Protein AF-A0ABD0RV61-F1 (afdb_monomer_lite)

Organism: Cirrhinus mrigala (NCBI:txid683832)

Radius of gyration: 16.31 Å; chains: 1; bounding box: 39×32×41 Å

Sequence (118 aa):
KMTAQAYKTKDGSNNFMDIIIDAAELQIGDQMKVFLNTGQSPGVRDQDYTYMILSKGQIVKVDRFKRKGQSQMALIVTVTKDMAPSFRIVAYYHVGSVAFDKNHTDTGSNINLLSLFT

Structure (mmCIF, N/CA/C/O backbone):
data_AF-A0ABD0RV61-F1
#
_entry.id   AF-A0ABD0RV61-F1
#
loop_
_atom_site.group_PDB
_atom_site.id
_atom_site.type_symbol
_atom_site.label_atom_id
_atom_site.label_alt_id
_atom_site.label_comp_id
_atom_site.label_asym_id
_atom_site.label_entity_id
_atom_site.label_seq_id
_atom_site.pdbx_PDB_ins_code
_atom_site.Cartn_x
_atom_site.Cartn_y
_atom_site.Cartn_z
_atom_site.occupancy
_atom_site.B_iso_or_equiv
_atom_site.auth_seq_id
_atom_site.auth_comp_id
_atom_site.auth_asym_id
_atom_site.auth_atom_id
_atom_site.pdbx_PDB_model_num
ATOM 1 N N . LYS A 1 1 ? 19.714 12.804 18.302 1.00 71.56 1 LYS A N 1
ATOM 2 C CA . LYS A 1 1 ? 19.808 13.160 16.863 1.00 71.56 1 LYS A CA 1
ATOM 3 C C . LYS A 1 1 ? 19.138 12.044 16.071 1.00 71.56 1 LYS A C 1
ATOM 5 O O . LYS A 1 1 ? 19.592 10.917 16.201 1.00 71.56 1 LYS A O 1
ATOM 10 N N . MET A 1 2 ? 18.046 12.309 15.349 1.00 77.88 2 MET A N 1
ATOM 11 C CA . MET A 1 2 ? 17.448 11.301 14.462 1.00 77.88 2 MET A CA 1
ATOM 12 C C . MET A 1 2 ? 18.219 11.263 13.142 1.00 77.88 2 MET A C 1
ATOM 14 O O . MET A 1 2 ? 18.660 12.301 12.648 1.00 77.88 2 MET A O 1
ATOM 18 N N . THR A 1 3 ? 18.418 10.072 12.591 1.00 86.50 3 THR A N 1
ATOM 19 C CA . THR A 1 3 ? 19.061 9.876 11.289 1.00 86.50 3 THR A CA 1
ATOM 20 C C . THR A 1 3 ? 18.174 8.953 10.473 1.00 86.50 3 THR A C 1
ATOM 22 O O . THR A 1 3 ? 17.967 7.806 10.854 1.00 86.50 3 THR A O 1
ATOM 25 N N . ALA A 1 4 ? 17.620 9.475 9.382 1.00 85.19 4 ALA A N 1
ATOM 26 C CA . ALA A 1 4 ? 16.861 8.692 8.418 1.00 85.19 4 ALA A CA 1
ATOM 27 C C . ALA A 1 4 ? 17.798 8.221 7.301 1.00 85.19 4 ALA A C 1
ATOM 29 O O . ALA A 1 4 ? 18.686 8.963 6.877 1.00 85.19 4 ALA A O 1
ATOM 30 N N . GLN A 1 5 ? 17.603 6.991 6.833 1.00 88.50 5 GLN A N 1
ATOM 31 C CA . GLN A 1 5 ? 18.293 6.465 5.659 1.00 88.50 5 GLN A CA 1
ATOM 32 C C . GLN A 1 5 ? 17.325 6.463 4.480 1.00 88.50 5 GLN A C 1
ATOM 34 O O . GLN A 1 5 ? 16.170 6.068 4.630 1.00 88.50 5 GLN A O 1
ATOM 39 N N . ALA A 1 6 ? 17.796 6.904 3.314 1.00 87.12 6 ALA A N 1
ATOM 40 C CA . ALA A 1 6 ? 17.006 6.835 2.093 1.00 87.12 6 ALA A CA 1
ATOM 41 C C . ALA A 1 6 ? 16.719 5.376 1.714 1.00 87.12 6 ALA A C 1
ATOM 43 O O . ALA A 1 6 ? 17.544 4.485 1.947 1.00 87.12 6 ALA A O 1
ATOM 44 N N . TYR A 1 7 ? 15.561 5.146 1.093 1.00 86.19 7 TYR A N 1
ATOM 45 C CA . TYR A 1 7 ? 15.226 3.843 0.537 1.00 86.19 7 TYR A CA 1
ATOM 46 C C . TYR A 1 7 ? 16.258 3.439 -0.521 1.00 86.19 7 TYR A C 1
ATOM 48 O O . TYR A 1 7 ? 16.544 4.196 -1.451 1.00 86.19 7 TYR A O 1
ATOM 56 N N . LYS A 1 8 ? 16.812 2.233 -0.381 1.00 87.88 8 LYS A N 1
ATOM 57 C CA . LYS A 1 8 ? 17.727 1.647 -1.360 1.00 87.88 8 LYS A CA 1
ATOM 58 C C . LYS A 1 8 ? 16.921 0.774 -2.306 1.00 87.88 8 LYS A C 1
ATOM 60 O O . LYS A 1 8 ? 16.369 -0.241 -1.889 1.00 87.88 8 LYS A O 1
ATOM 65 N N . THR A 1 9 ? 16.857 1.177 -3.569 1.00 83.94 9 THR A N 1
ATOM 66 C CA . THR A 1 9 ? 16.209 0.375 -4.608 1.00 83.94 9 THR A CA 1
ATOM 67 C C . THR A 1 9 ? 16.996 -0.904 -4.853 1.00 83.94 9 THR A C 1
ATOM 69 O O . THR A 1 9 ? 18.220 -0.942 -4.692 1.00 83.94 9 THR A O 1
ATOM 72 N N . LYS A 1 10 ? 16.288 -1.957 -5.266 1.00 79.12 10 LYS A N 1
ATOM 73 C CA . LYS A 1 10 ? 16.930 -3.195 -5.702 1.00 79.12 10 LYS A CA 1
ATOM 74 C C . LYS A 1 10 ? 17.885 -2.888 -6.861 1.00 79.12 10 LYS A C 1
ATOM 76 O O . LYS A 1 10 ? 17.489 -2.203 -7.808 1.00 79.12 10 LYS A O 1
ATOM 81 N N . ASP A 1 11 ? 19.123 -3.362 -6.740 1.00 84.31 11 ASP A N 1
ATOM 82 C CA . ASP A 1 11 ? 20.198 -3.264 -7.738 1.00 84.31 11 ASP A CA 1
ATOM 83 C C . ASP A 1 11 ? 20.457 -1.844 -8.282 1.00 84.31 11 ASP A C 1
ATOM 85 O O . ASP A 1 11 ? 20.929 -1.673 -9.402 1.00 84.31 11 ASP A O 1
ATOM 89 N N . GLY A 1 12 ? 20.123 -0.798 -7.513 1.00 82.06 12 GLY A N 1
ATOM 90 C CA . GLY A 1 12 ? 20.269 0.593 -7.962 1.00 82.06 12 GLY A CA 1
ATOM 91 C C . GLY A 1 12 ? 19.335 0.980 -9.116 1.00 82.06 12 GLY A C 1
ATOM 92 O O . GLY A 1 12 ? 19.603 1.944 -9.829 1.00 82.06 12 GLY A O 1
ATOM 93 N N . SER A 1 13 ? 18.236 0.245 -9.308 1.00 79.19 13 SER A N 1
ATOM 94 C CA . SER A 1 13 ? 17.334 0.378 -10.461 1.00 79.19 13 SER A CA 1
ATOM 95 C C . SER A 1 13 ? 16.583 1.710 -10.564 1.00 79.19 13 SER A C 1
ATOM 97 O O . SER A 1 13 ? 15.959 1.976 -11.587 1.00 79.19 13 SER A O 1
ATOM 99 N N . ASN A 1 14 ? 16.613 2.542 -9.518 1.00 82.88 14 ASN A N 1
ATOM 100 C CA . ASN A 1 14 ? 15.863 3.803 -9.430 1.00 82.88 14 ASN A CA 1
ATOM 101 C C . ASN A 1 14 ? 14.339 3.642 -9.599 1.00 82.88 14 ASN A C 1
ATOM 103 O O . ASN A 1 14 ? 13.633 4.601 -9.905 1.00 82.88 14 ASN A O 1
ATOM 107 N N . ASN A 1 15 ? 13.832 2.433 -9.360 1.00 83.88 15 ASN A N 1
ATOM 108 C CA . ASN A 1 15 ? 12.411 2.131 -9.332 1.00 83.88 15 ASN A CA 1
ATOM 109 C C . ASN A 1 15 ? 11.879 2.345 -7.916 1.00 83.88 15 ASN A C 1
ATOM 111 O O . ASN A 1 15 ? 12.212 1.597 -6.996 1.00 83.88 15 ASN A O 1
ATOM 115 N N . PHE A 1 16 ? 11.046 3.365 -7.744 1.00 85.00 16 PHE A N 1
ATOM 116 C CA . PHE A 1 16 ? 10.464 3.727 -6.453 1.00 85.00 16 PHE A CA 1
ATOM 117 C C . PHE A 1 16 ? 8.947 3.559 -6.479 1.00 85.00 16 PHE A C 1
ATOM 119 O O . PHE A 1 16 ? 8.335 3.537 -7.548 1.00 85.00 16 PHE A O 1
ATOM 126 N N . MET A 1 17 ? 8.346 3.455 -5.297 1.00 86.38 17 MET A N 1
ATOM 127 C CA . MET A 1 17 ? 6.934 3.748 -5.093 1.00 86.38 17 MET A CA 1
ATOM 128 C C . MET A 1 17 ? 6.790 4.591 -3.840 1.00 86.38 17 MET A C 1
ATOM 130 O O . MET A 1 17 ? 7.381 4.260 -2.819 1.00 86.38 17 MET A O 1
ATOM 134 N N . ASP A 1 18 ? 5.990 5.638 -3.939 1.00 87.56 18 ASP A N 1
ATOM 135 C CA . ASP A 1 18 ? 5.529 6.444 -2.824 1.00 87.56 18 ASP A CA 1
ATOM 136 C C . ASP A 1 18 ? 4.026 6.208 -2.610 1.00 87.56 18 ASP A C 1
ATOM 138 O O . ASP A 1 18 ? 3.271 6.047 -3.579 1.00 87.56 18 ASP A O 1
ATOM 142 N N . ILE A 1 19 ? 3.617 6.143 -1.342 1.00 89.94 19 ILE A N 1
ATOM 143 C CA . ILE A 1 19 ? 2.235 5.914 -0.912 1.00 89.94 19 ILE A CA 1
ATOM 144 C C . ILE A 1 19 ? 1.812 7.111 -0.066 1.00 89.94 19 ILE A C 1
ATOM 146 O O . ILE A 1 19 ? 2.293 7.288 1.050 1.00 89.94 19 ILE A O 1
ATOM 150 N N . ILE A 1 20 ? 0.877 7.904 -0.581 1.00 89.88 20 ILE A N 1
ATOM 151 C CA . ILE A 1 20 ? 0.373 9.103 0.095 1.00 89.88 20 ILE A CA 1
ATOM 152 C C . ILE A 1 20 ? -1.094 8.878 0.449 1.00 89.88 20 ILE A C 1
ATOM 154 O O . ILE A 1 20 ? -1.884 8.488 -0.409 1.00 89.88 20 ILE A O 1
ATOM 158 N N . ILE A 1 21 ? -1.466 9.130 1.701 1.00 88.81 21 ILE A N 1
ATOM 159 C CA . ILE A 1 21 ? -2.853 9.059 2.171 1.00 88.81 21 ILE A CA 1
ATOM 160 C C . ILE A 1 21 ? -3.317 10.483 2.460 1.00 88.81 21 ILE A C 1
ATOM 162 O O . ILE A 1 2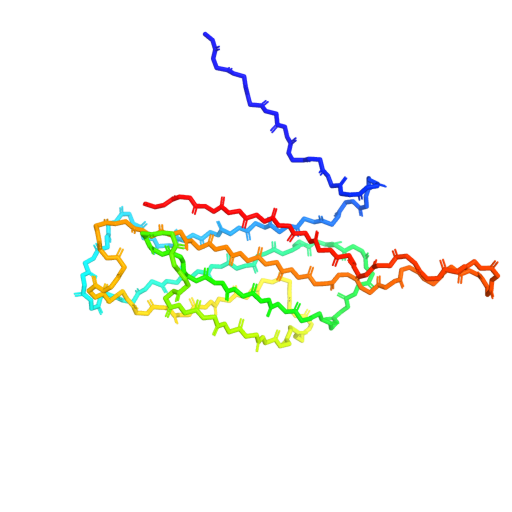1 ? -2.660 11.210 3.200 1.00 88.81 21 ILE A O 1
ATOM 166 N N . ASP A 1 22 ? -4.440 10.877 1.872 1.00 83.50 22 ASP A N 1
ATOM 167 C CA . ASP A 1 22 ? -5.036 12.203 2.063 1.00 83.50 22 ASP A CA 1
ATOM 168 C C . ASP A 1 22 ? -6.083 12.162 3.186 1.00 83.50 22 ASP A C 1
ATOM 170 O O . ASP A 1 22 ? -7.286 12.229 2.938 1.00 83.50 22 ASP A O 1
ATOM 174 N N . ALA A 1 23 ? -5.620 11.922 4.418 1.00 78.56 23 ALA A N 1
ATOM 175 C CA . ALA A 1 23 ? -6.440 11.969 5.630 1.00 78.56 23 ALA A CA 1
ATOM 176 C C . ALA A 1 23 ? -5.570 12.154 6.884 1.00 78.56 23 ALA A C 1
ATOM 178 O O . ALA A 1 23 ? -4.573 11.454 7.056 1.00 78.56 23 ALA A O 1
ATOM 179 N N . ALA A 1 24 ? -5.966 13.074 7.768 1.00 76.19 24 ALA A N 1
ATOM 180 C CA . ALA A 1 24 ? -5.305 13.287 9.060 1.00 76.19 24 ALA A CA 1
ATOM 181 C C . ALA A 1 24 ? -5.887 12.398 10.175 1.00 76.19 24 ALA A C 1
ATOM 183 O O . ALA A 1 24 ? -5.150 11.923 11.033 1.00 76.19 24 ALA A O 1
ATOM 184 N N . GLU A 1 25 ? -7.198 12.149 10.139 1.00 85.06 25 GLU A N 1
ATOM 185 C CA . GLU A 1 25 ? -7.931 11.289 11.071 1.00 85.06 25 GLU A CA 1
ATOM 186 C C . GLU A 1 25 ? -8.948 10.459 10.280 1.00 85.06 25 GLU A C 1
ATOM 188 O O . GLU A 1 25 ? -9.506 10.943 9.294 1.00 85.06 25 GLU A O 1
ATOM 193 N N . LEU A 1 26 ? -9.167 9.207 10.692 1.00 89.44 26 LEU A N 1
ATOM 194 C CA . LEU A 1 26 ? -10.043 8.262 10.000 1.00 89.44 26 LEU A CA 1
ATOM 195 C C . LEU A 1 26 ? -11.029 7.616 10.972 1.00 89.44 26 LEU A C 1
ATOM 197 O O . LEU A 1 26 ? -10.632 7.035 11.985 1.00 89.44 26 LEU A O 1
ATOM 201 N N . GLN A 1 27 ? -12.312 7.660 10.625 1.00 92.75 27 GLN A N 1
ATOM 202 C CA . GLN A 1 27 ? -13.395 6.969 11.314 1.00 92.75 27 GLN A CA 1
ATOM 2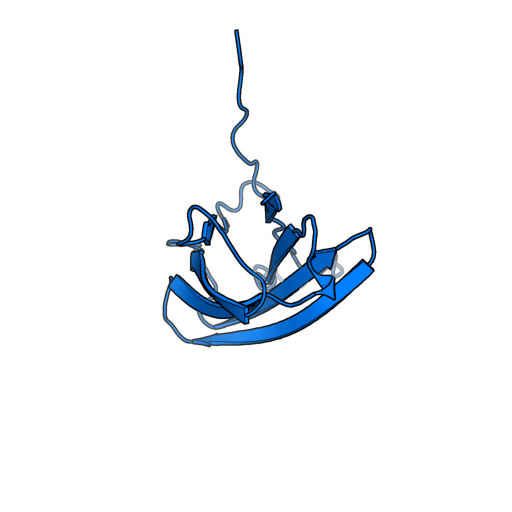03 C C . GLN A 1 27 ? -13.891 5.771 10.504 1.00 92.75 27 GLN A C 1
ATOM 205 O O . GLN A 1 27 ? -13.739 5.684 9.286 1.00 92.75 27 GLN A O 1
ATOM 210 N N . ILE A 1 28 ? -14.520 4.815 11.190 1.00 94.69 28 ILE A N 1
ATOM 211 C CA . ILE A 1 28 ? -15.185 3.690 10.526 1.00 94.69 28 ILE A CA 1
ATOM 212 C C . ILE A 1 28 ? -16.301 4.235 9.628 1.00 94.69 28 ILE A C 1
ATOM 214 O O . ILE A 1 28 ? -17.202 4.916 10.107 1.00 94.69 28 ILE A O 1
ATOM 218 N N . GLY A 1 29 ? -16.267 3.869 8.347 1.00 95.19 29 GLY A N 1
ATOM 219 C CA . GLY A 1 29 ? -17.186 4.358 7.320 1.00 95.19 29 GLY A CA 1
ATOM 220 C C . GLY A 1 29 ? -16.587 5.430 6.408 1.00 95.19 29 GLY A C 1
ATOM 221 O O . GLY A 1 29 ? -17.098 5.605 5.301 1.00 95.19 29 GLY A O 1
ATOM 222 N N . ASP A 1 30 ? -15.489 6.078 6.807 1.00 94.38 30 ASP A N 1
ATOM 223 C CA . ASP A 1 30 ? -14.841 7.101 5.986 1.00 94.38 30 ASP A CA 1
ATOM 224 C C . ASP A 1 30 ? -14.257 6.509 4.704 1.00 94.38 30 ASP A C 1
ATOM 226 O O . ASP A 1 30 ? -13.789 5.367 4.667 1.00 94.38 30 ASP A O 1
ATOM 230 N N . GLN A 1 31 ? -14.247 7.316 3.645 1.00 93.44 31 GLN A N 1
ATOM 231 C CA . GLN A 1 31 ? -13.512 7.019 2.423 1.00 93.44 31 GLN A CA 1
ATOM 232 C C . GLN A 1 31 ? -12.188 7.774 2.429 1.00 93.44 31 GLN A C 1
ATOM 234 O O . GLN A 1 31 ? -12.173 9.002 2.432 1.00 93.44 31 GLN A O 1
ATOM 239 N N . MET A 1 32 ? -11.080 7.042 2.356 1.00 91.19 32 MET A N 1
ATOM 240 C CA . MET A 1 32 ? -9.753 7.621 2.171 1.00 91.19 32 MET A CA 1
ATOM 241 C C . MET A 1 32 ? -9.275 7.447 0.732 1.00 91.19 32 MET A C 1
ATOM 243 O O . MET A 1 32 ? -9.523 6.417 0.092 1.00 91.19 32 MET A O 1
ATOM 247 N N . LYS A 1 33 ? -8.545 8.450 0.238 1.00 92.50 33 LYS A N 1
ATOM 248 C CA . LYS A 1 33 ? -7.799 8.362 -1.018 1.00 92.50 33 LYS A CA 1
ATOM 249 C C . LYS A 1 33 ? -6.359 7.969 -0.726 1.00 92.50 33 LYS A C 1
ATOM 251 O O . LYS A 1 33 ? -5.673 8.627 0.051 1.00 92.50 33 LYS A O 1
ATOM 256 N N . VAL A 1 34 ? -5.913 6.910 -1.388 1.00 91.94 34 VAL A N 1
ATOM 257 C CA . VAL A 1 34 ? -4.544 6.402 -1.315 1.00 91.94 34 VAL A CA 1
ATOM 258 C C . VAL A 1 34 ? -3.905 6.592 -2.680 1.00 91.94 34 VAL A C 1
ATOM 260 O O . VAL A 1 34 ? -4.312 5.964 -3.657 1.00 91.94 34 VAL A O 1
ATOM 263 N N . PHE A 1 35 ? -2.912 7.465 -2.759 1.00 90.62 35 PHE A N 1
ATOM 264 C CA . PHE A 1 35 ? -2.160 7.719 -3.975 1.00 90.62 35 PHE A CA 1
ATOM 265 C C . PHE A 1 35 ? -0.941 6.808 -4.040 1.00 90.62 35 PHE A C 1
ATOM 267 O O . PHE A 1 35 ? -0.129 6.781 -3.120 1.00 90.62 35 PHE A O 1
ATOM 274 N N . LEU A 1 36 ? -0.801 6.096 -5.153 1.00 89.19 36 LEU A N 1
ATOM 275 C CA . LEU A 1 36 ? 0.359 5.281 -5.488 1.00 89.19 36 LEU A CA 1
ATOM 276 C C . LEU A 1 36 ? 1.117 5.974 -6.617 1.00 89.19 36 LEU A C 1
ATOM 2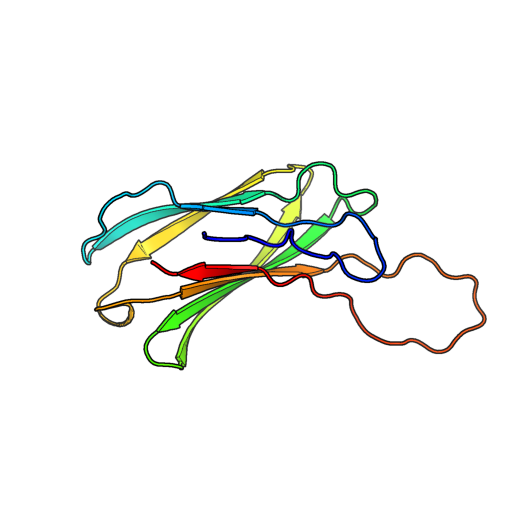78 O O . LEU A 1 36 ? 0.583 6.135 -7.718 1.00 89.19 36 LEU A O 1
ATOM 282 N N . ASN A 1 37 ? 2.344 6.408 -6.343 1.00 86.69 37 ASN A N 1
ATOM 283 C CA . ASN A 1 37 ? 3.176 7.152 -7.284 1.00 86.69 37 ASN A CA 1
ATOM 284 C C . ASN A 1 37 ? 4.492 6.415 -7.528 1.00 86.69 37 ASN A C 1
ATOM 286 O O . ASN A 1 37 ? 5.236 6.150 -6.591 1.00 86.69 37 ASN A O 1
ATOM 290 N N . THR A 1 38 ? 4.811 6.116 -8.785 1.00 81.81 38 THR A N 1
ATOM 291 C CA . THR A 1 38 ? 6.094 5.494 -9.165 1.00 81.81 38 THR A CA 1
ATOM 292 C C . THR A 1 38 ? 7.007 6.430 -9.955 1.00 81.81 38 THR A C 1
ATOM 294 O O . THR A 1 38 ? 8.040 6.007 -10.479 1.00 81.81 38 THR A O 1
ATOM 297 N N . GLY A 1 39 ? 6.662 7.720 -10.029 1.00 75.69 39 GLY A N 1
ATOM 298 C CA . GLY A 1 39 ? 7.472 8.753 -10.666 1.00 75.69 39 GLY A CA 1
ATOM 299 C C . GLY A 1 39 ? 7.826 8.424 -12.120 1.00 75.69 39 GLY A C 1
ATOM 300 O O . GLY A 1 39 ? 7.016 7.876 -12.869 1.00 75.69 39 GLY A O 1
ATOM 301 N N . GLN A 1 40 ? 9.058 8.755 -12.513 1.00 68.38 40 GLN A N 1
ATOM 302 C CA . GLN A 1 40 ? 9.616 8.463 -13.839 1.00 68.38 40 GLN A CA 1
ATOM 303 C C . GLN A 1 40 ? 10.367 7.122 -13.888 1.00 68.38 40 GLN A C 1
ATOM 305 O O . GLN A 1 40 ? 11.360 7.017 -14.603 1.00 68.38 40 GLN A O 1
ATOM 310 N N . SER A 1 41 ? 9.928 6.108 -13.128 1.00 65.81 41 SER A N 1
ATOM 311 C CA . SER A 1 41 ? 10.576 4.786 -13.110 1.00 65.81 41 SER A CA 1
ATOM 312 C C . SER A 1 41 ? 10.826 4.286 -14.548 1.00 65.81 41 SER A C 1
ATOM 314 O O . SER A 1 41 ? 9.861 4.073 -15.299 1.00 65.81 41 SER A O 1
ATOM 316 N N . PRO A 1 42 ? 12.098 4.168 -14.976 1.00 57.97 42 PRO A N 1
ATOM 317 C CA . PRO A 1 42 ? 12.437 3.906 -16.363 1.00 57.97 42 PRO A CA 1
ATOM 318 C C . PRO A 1 42 ? 12.111 2.451 -16.700 1.00 57.97 42 PRO A C 1
ATOM 320 O O . PRO A 1 42 ? 12.695 1.525 -16.150 1.00 57.97 42 PRO A O 1
ATOM 323 N N . GLY A 1 43 ? 11.184 2.243 -17.638 1.00 56.72 43 GLY A N 1
ATOM 324 C CA . GLY A 1 43 ? 11.155 0.996 -18.406 1.00 56.72 43 GLY A CA 1
ATOM 325 C C . GLY A 1 43 ? 9.862 0.190 -18.439 1.00 56.72 43 GLY A C 1
ATOM 326 O O . GLY A 1 43 ? 9.833 -0.789 -19.174 1.00 56.72 43 GLY A O 1
ATOM 327 N N . VAL A 1 44 ? 8.776 0.551 -17.741 1.00 58.91 44 VAL A N 1
ATOM 328 C CA . VAL A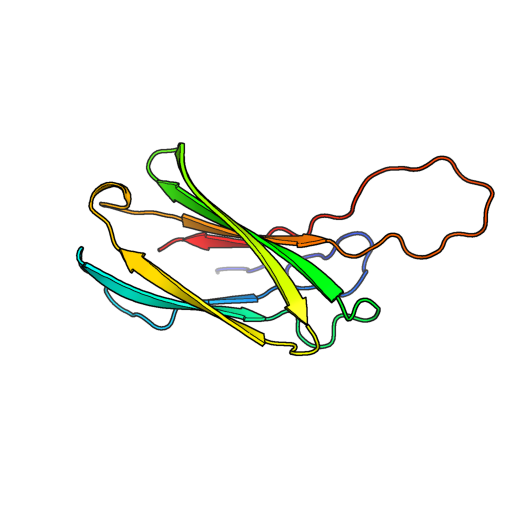 1 44 ? 7.542 -0.262 -17.832 1.00 58.91 44 VAL A CA 1
ATOM 329 C C . VAL A 1 44 ? 6.274 0.598 -17.773 1.00 58.91 44 VAL A C 1
ATOM 331 O O . VAL A 1 44 ? 5.950 1.194 -16.745 1.00 58.91 44 VAL A O 1
ATOM 334 N N . ARG A 1 45 ? 5.552 0.678 -18.900 1.00 62.09 45 ARG A N 1
ATOM 335 C CA . ARG A 1 45 ? 4.302 1.453 -19.045 1.00 62.09 45 ARG A CA 1
ATOM 336 C C . ARG A 1 45 ? 3.072 0.730 -18.493 1.00 62.09 45 ARG A C 1
ATOM 338 O O . ARG A 1 45 ? 2.208 1.403 -17.932 1.00 62.09 45 ARG A O 1
ATOM 345 N N . ASP A 1 46 ? 3.070 -0.599 -18.559 1.00 71.38 46 ASP A N 1
ATOM 346 C CA . ASP A 1 46 ? 1.994 -1.459 -18.068 1.00 71.38 46 ASP A CA 1
ATOM 347 C C . ASP A 1 46 ? 2.523 -2.359 -16.952 1.00 71.38 46 ASP A C 1
ATOM 349 O O . ASP A 1 46 ? 3.302 -3.280 -17.189 1.00 71.38 46 ASP A O 1
ATOM 353 N N . GLN A 1 47 ? 2.134 -2.058 -15.719 1.00 77.44 47 GLN A N 1
ATOM 354 C CA . GLN A 1 47 ? 2.585 -2.773 -14.527 1.00 77.44 47 GLN A CA 1
ATOM 355 C C . GLN A 1 47 ? 1.364 -3.233 -13.735 1.00 77.44 47 GLN A C 1
ATOM 357 O O . GLN A 1 47 ? 0.376 -2.497 -13.625 1.00 77.44 47 GLN A O 1
ATOM 362 N N . ASP A 1 48 ? 1.450 -4.430 -13.164 1.00 83.75 48 ASP A N 1
ATOM 363 C CA . ASP A 1 48 ? 0.496 -4.897 -12.165 1.00 83.75 48 ASP A CA 1
ATOM 364 C C . ASP A 1 48 ? 0.865 -4.292 -10.806 1.00 83.75 48 ASP A C 1
ATOM 366 O O . ASP A 1 48 ? 1.978 -4.484 -10.308 1.00 83.75 48 ASP A O 1
ATOM 370 N N . TYR A 1 49 ? -0.080 -3.561 -10.221 1.00 88.19 49 TYR A N 1
ATOM 371 C CA . TYR A 1 49 ? -0.014 -3.044 -8.860 1.00 88.19 49 TYR A CA 1
ATOM 372 C C . TYR A 1 49 ? -0.824 -3.970 -7.974 1.00 88.19 49 TYR A C 1
ATOM 374 O O . TYR A 1 49 ? -1.958 -4.314 -8.308 1.00 88.19 49 TYR A O 1
ATOM 382 N N . THR A 1 50 ? -0.258 -4.327 -6.830 1.00 91.81 50 THR A N 1
ATOM 383 C CA . THR A 1 50 ? -0.959 -5.051 -5.775 1.00 91.81 50 THR A CA 1
ATOM 384 C C . THR A 1 50 ? -0.937 -4.198 -4.521 1.00 91.81 50 THR A C 1
ATOM 386 O O . THR A 1 50 ? 0.121 -3.694 -4.142 1.00 91.81 50 THR A O 1
ATOM 389 N N . TYR A 1 51 ? -2.083 -4.057 -3.859 1.00 93.38 51 TYR A N 1
ATOM 390 C CA . TYR A 1 51 ? -2.141 -3.496 -2.514 1.00 93.38 51 TYR A CA 1
ATOM 391 C C . TYR A 1 51 ? -2.826 -4.457 -1.551 1.00 93.38 51 TYR A C 1
ATOM 393 O O . TYR A 1 51 ? -3.670 -5.270 -1.929 1.00 93.38 51 TYR A O 1
ATOM 401 N N . MET A 1 52 ? -2.441 -4.346 -0.288 1.00 96.00 52 MET A N 1
ATOM 402 C CA . MET A 1 52 ? -2.974 -5.105 0.825 1.00 96.00 52 MET A CA 1
ATOM 403 C C . MET A 1 52 ? -3.257 -4.163 1.985 1.00 96.00 52 MET A C 1
ATOM 405 O O . MET A 1 52 ? -2.454 -3.282 2.297 1.00 96.00 52 MET A O 1
ATOM 409 N N . ILE A 1 53 ? -4.386 -4.392 2.643 1.00 95.81 53 ILE A N 1
ATOM 410 C CA . ILE A 1 53 ? -4.703 -3.802 3.936 1.00 95.81 53 ILE A CA 1
ATOM 411 C C . ILE A 1 53 ? -4.467 -4.878 4.980 1.00 95.81 53 ILE A C 1
ATOM 413 O O . ILE A 1 53 ? -5.094 -5.939 4.939 1.00 95.81 53 ILE A O 1
ATOM 417 N N . LEU A 1 54 ? -3.550 -4.602 5.898 1.00 96.81 54 LEU A N 1
ATOM 418 C CA . LEU A 1 54 ? -3.188 -5.497 6.984 1.00 96.81 54 LEU A CA 1
ATOM 419 C C . LEU A 1 54 ? -3.718 -4.937 8.301 1.00 96.81 54 LEU A C 1
ATOM 421 O O . LEU A 1 54 ? -3.468 -3.777 8.612 1.00 96.81 54 LEU A O 1
ATOM 425 N N . SER A 1 55 ? -4.377 -5.752 9.116 1.00 96.06 55 SER A N 1
ATOM 426 C CA . SER A 1 55 ? -4.698 -5.400 10.503 1.00 96.06 55 SER A CA 1
ATOM 427 C C . SER A 1 55 ? -4.501 -6.619 11.390 1.00 96.06 55 SER A C 1
ATOM 429 O O . SER A 1 55 ? -4.757 -7.746 10.970 1.00 96.06 55 SER A O 1
ATOM 431 N N . LYS A 1 56 ? -3.972 -6.412 12.602 1.00 95.06 56 LYS A N 1
ATOM 432 C CA . LYS A 1 56 ? -3.750 -7.477 13.604 1.00 95.06 56 LYS A CA 1
ATOM 433 C C . LYS A 1 56 ? -2.962 -8.688 13.064 1.00 95.06 56 LYS A C 1
ATOM 435 O O . LYS A 1 56 ? -3.195 -9.822 13.464 1.00 95.06 56 LYS A O 1
ATOM 440 N N . GLY A 1 57 ? -2.028 -8.445 12.140 1.00 93.50 57 GLY A N 1
ATOM 441 C CA . GLY A 1 57 ? -1.210 -9.491 11.513 1.00 93.50 57 GLY A CA 1
ATOM 442 C C . GLY A 1 57 ? -1.907 -10.292 10.405 1.00 93.50 57 GLY A C 1
ATOM 443 O O . GLY A 1 57 ? -1.334 -11.266 9.930 1.00 93.50 57 GLY A O 1
ATOM 444 N N . GLN A 1 58 ? -3.107 -9.895 9.976 1.00 96.00 58 GLN A N 1
ATOM 445 C CA . GLN A 1 58 ? -3.893 -10.579 8.947 1.00 96.00 58 GLN A CA 1
ATOM 446 C C . GLN A 1 58 ? -4.154 -9.679 7.738 1.00 96.00 58 GLN A C 1
ATOM 448 O O . GLN A 1 58 ? -4.182 -8.452 7.855 1.00 96.00 58 GLN A O 1
ATOM 453 N N . ILE A 1 59 ? -4.369 -10.299 6.575 1.00 97.06 59 ILE A N 1
ATOM 454 C CA . ILE A 1 59 ? -4.815 -9.608 5.361 1.00 97.06 59 ILE A CA 1
ATOM 455 C C . ILE A 1 59 ? -6.326 -9.391 5.468 1.00 97.06 59 ILE A C 1
ATOM 457 O O . ILE A 1 59 ? -7.096 -10.344 5.402 1.00 97.06 59 ILE A O 1
ATOM 461 N N . VAL A 1 60 ? -6.739 -8.133 5.611 1.00 96.81 60 VAL A N 1
ATOM 462 C CA . VAL A 1 60 ? -8.151 -7.715 5.622 1.00 96.81 60 VAL A CA 1
ATOM 463 C C . VAL A 1 60 ? -8.674 -7.567 4.195 1.00 96.81 60 VAL A C 1
ATOM 465 O O . VAL A 1 60 ? -9.802 -7.938 3.888 1.00 96.81 60 VAL A O 1
ATOM 468 N N . LYS A 1 61 ? -7.845 -7.015 3.305 1.00 95.69 61 LYS A N 1
ATOM 469 C CA . LYS A 1 61 ? -8.172 -6.833 1.891 1.00 95.69 61 LYS A CA 1
ATOM 470 C C . LYS A 1 61 ? -6.918 -6.976 1.048 1.00 95.69 61 LYS A C 1
ATOM 472 O O . LYS A 1 61 ? -5.857 -6.500 1.443 1.00 95.69 61 LYS A O 1
ATOM 477 N N . VAL A 1 62 ? -7.064 -7.576 -0.125 1.00 95.56 62 VAL A N 1
ATOM 478 C CA . VAL A 1 62 ? -6.056 -7.588 -1.183 1.00 95.56 62 VAL A CA 1
ATOM 479 C C . VAL A 1 62 ? -6.744 -7.315 -2.509 1.00 95.56 62 VAL A C 1
ATOM 481 O O . VAL A 1 62 ? -7.870 -7.760 -2.726 1.00 95.56 62 VAL A O 1
ATOM 484 N N . ASP A 1 63 ? -6.080 -6.569 -3.378 1.00 93.06 63 ASP A N 1
ATOM 485 C CA . ASP A 1 63 ? -6.558 -6.333 -4.733 1.00 93.06 63 ASP A CA 1
ATOM 486 C C . ASP A 1 63 ? -5.374 -6.079 -5.672 1.00 93.06 63 ASP A C 1
ATOM 488 O O . ASP A 1 63 ? -4.289 -5.667 -5.238 1.00 93.06 63 ASP A O 1
ATOM 492 N N . ARG A 1 64 ? -5.590 -6.330 -6.963 1.00 90.94 64 ARG A N 1
ATOM 493 C CA . ARG A 1 64 ? -4.589 -6.187 -8.016 1.00 90.94 64 ARG A CA 1
ATOM 494 C C . ARG A 1 64 ? -5.196 -5.534 -9.245 1.00 90.94 64 ARG A C 1
ATOM 496 O O . ARG A 1 64 ? -6.211 -5.990 -9.764 1.00 90.94 64 ARG A O 1
ATOM 503 N N . PHE A 1 65 ? -4.513 -4.533 -9.783 1.00 86.81 65 PHE A N 1
ATOM 504 C CA . PHE A 1 65 ? -4.956 -3.828 -10.980 1.00 86.81 65 PHE A CA 1
ATOM 505 C C . PHE A 1 65 ? -3.786 -3.456 -11.892 1.00 86.81 65 PHE A C 1
ATOM 507 O O . PHE A 1 65 ? -2.650 -3.276 -11.454 1.00 86.81 65 PHE A O 1
ATOM 514 N N . LYS A 1 66 ? -4.083 -3.323 -13.188 1.00 83.56 66 LYS A N 1
ATOM 515 C CA . LYS A 1 66 ? -3.118 -2.887 -14.201 1.00 83.56 66 LYS A CA 1
ATOM 516 C C . LYS A 1 66 ? -3.096 -1.372 -14.294 1.00 83.56 66 LYS A C 1
ATOM 518 O O . LYS A 1 66 ? -4.123 -0.758 -14.587 1.00 83.56 66 LYS A O 1
ATOM 523 N N . ARG A 1 67 ? -1.919 -0.773 -14.134 1.00 78.56 67 ARG A N 1
ATOM 524 C CA . ARG A 1 67 ? -1.693 0.635 -14.468 1.00 78.56 67 ARG A CA 1
ATOM 525 C C . ARG A 1 67 ? -1.567 0.782 -15.980 1.00 78.56 67 ARG A C 1
ATOM 527 O O . ARG A 1 67 ? -0.745 0.097 -16.577 1.00 78.56 67 ARG A O 1
ATOM 534 N N . LYS A 1 68 ? -2.325 1.706 -16.576 1.00 72.38 68 LYS A N 1
ATOM 535 C CA . LYS A 1 68 ? -2.205 2.083 -17.993 1.00 72.38 68 LYS A CA 1
ATOM 536 C C . LYS A 1 68 ? -1.721 3.528 -18.112 1.00 72.38 68 LYS A C 1
ATOM 538 O O . LYS A 1 68 ? -2.492 4.456 -17.889 1.00 72.38 68 LYS A O 1
ATOM 543 N N . GLY A 1 69 ? -0.449 3.726 -18.454 1.00 66.50 69 GLY A N 1
ATOM 544 C CA . GLY A 1 69 ? 0.102 5.010 -18.921 1.00 66.50 69 GLY A CA 1
ATOM 545 C C . GLY A 1 69 ? 0.270 6.157 -17.905 1.00 66.50 69 GLY A C 1
ATOM 546 O O . GLY A 1 69 ? 1.169 6.971 -18.097 1.00 66.50 69 GLY A O 1
ATOM 547 N N . GLN A 1 70 ? -0.531 6.244 -16.837 1.00 67.62 70 GLN A N 1
ATOM 548 C CA . GLN A 1 70 ? -0.420 7.303 -15.817 1.00 67.62 70 GLN A CA 1
ATOM 549 C C . GLN A 1 70 ? 0.631 6.964 -14.750 1.00 67.62 70 GLN A C 1
ATOM 551 O O . GLN A 1 70 ? 0.721 5.819 -14.324 1.00 67.62 70 GLN A O 1
ATOM 556 N N . SER A 1 71 ? 1.423 7.946 -14.302 1.00 68.06 71 SER A N 1
ATOM 557 C CA . SER A 1 71 ? 2.474 7.758 -13.281 1.00 68.06 71 SER A CA 1
ATOM 558 C C . SER A 1 71 ? 1.946 7.690 -11.844 1.00 68.06 71 SER A C 1
ATOM 560 O O . SER A 1 71 ? 2.598 7.098 -10.983 1.00 68.06 71 SER A O 1
ATOM 562 N N . GLN A 1 72 ? 0.760 8.255 -11.607 1.00 74.56 72 GLN A N 1
ATOM 563 C CA . GLN A 1 72 ? 0.085 8.323 -10.315 1.00 74.56 72 GLN A CA 1
ATOM 564 C C . GLN A 1 72 ? -1.304 7.694 -10.420 1.00 74.56 72 GLN A C 1
ATOM 566 O O . GLN A 1 72 ? -2.040 7.975 -11.363 1.00 74.56 72 GLN A O 1
ATOM 571 N N . MET A 1 73 ? -1.668 6.872 -9.439 1.00 83.94 73 MET A N 1
ATOM 572 C CA . MET A 1 73 ? -2.987 6.249 -9.327 1.00 83.94 73 MET A CA 1
ATOM 573 C C . MET A 1 73 ? -3.603 6.555 -7.967 1.00 83.94 73 MET A C 1
ATOM 575 O O . MET A 1 73 ? -2.881 6.612 -6.977 1.00 83.94 73 MET A O 1
ATOM 579 N N . ALA A 1 74 ? -4.924 6.728 -7.911 1.00 87.81 74 ALA A N 1
ATOM 580 C CA . ALA A 1 74 ? -5.660 6.941 -6.669 1.00 87.81 74 ALA A CA 1
ATOM 581 C C . ALA A 1 74 ? -6.608 5.765 -6.407 1.00 87.81 74 ALA A C 1
ATOM 583 O O . ALA A 1 74 ? -7.455 5.445 -7.241 1.00 87.81 74 ALA A O 1
ATOM 584 N N . LEU A 1 75 ? -6.473 5.137 -5.242 1.00 89.94 75 LEU A N 1
ATOM 585 C CA . LEU A 1 75 ? -7.384 4.119 -4.729 1.00 89.94 75 LEU A CA 1
ATOM 586 C C . LEU A 1 75 ? -8.345 4.762 -3.735 1.00 89.94 75 LEU A C 1
ATOM 588 O O . LEU A 1 75 ? -7.916 5.522 -2.870 1.00 89.94 75 LEU A O 1
ATOM 592 N N . ILE A 1 76 ? -9.628 4.426 -3.834 1.00 92.06 76 ILE A N 1
ATOM 593 C CA . ILE A 1 76 ? -10.630 4.804 -2.835 1.00 92.06 76 ILE A CA 1
ATOM 594 C C . ILE A 1 76 ? -10.859 3.593 -1.937 1.00 92.06 76 ILE A C 1
ATOM 596 O O . ILE A 1 76 ? -11.258 2.525 -2.410 1.00 92.06 76 ILE A O 1
ATOM 600 N N . VAL A 1 77 ? -10.594 3.749 -0.644 1.00 92.88 77 VAL A N 1
ATOM 601 C CA . VAL A 1 77 ? -10.747 2.689 0.355 1.00 92.88 77 VAL A CA 1
ATOM 602 C C . VAL A 1 77 ? -11.698 3.162 1.442 1.00 92.88 77 VAL A C 1
ATOM 604 O O . VAL A 1 77 ? -11.488 4.217 2.030 1.00 92.88 77 VAL A O 1
ATOM 607 N N . THR A 1 78 ? -12.721 2.362 1.730 1.00 95.19 78 THR A N 1
ATOM 608 C CA . THR A 1 78 ? -13.613 2.598 2.869 1.00 95.19 78 THR A CA 1
ATOM 609 C C . THR A 1 78 ? -13.039 1.954 4.128 1.00 95.19 78 THR A C 1
ATOM 611 O O . THR A 1 78 ? -12.715 0.763 4.120 1.00 95.19 78 THR A O 1
ATOM 614 N N . VAL A 1 79 ? -12.936 2.720 5.212 1.00 94.81 79 VAL A N 1
ATOM 615 C CA . VAL A 1 79 ? -12.473 2.242 6.519 1.00 94.81 79 VAL A CA 1
ATOM 616 C C . VAL A 1 79 ? -13.545 1.356 7.144 1.00 94.81 79 VAL A C 1
ATOM 618 O O . VAL A 1 79 ? -14.711 1.735 7.250 1.00 94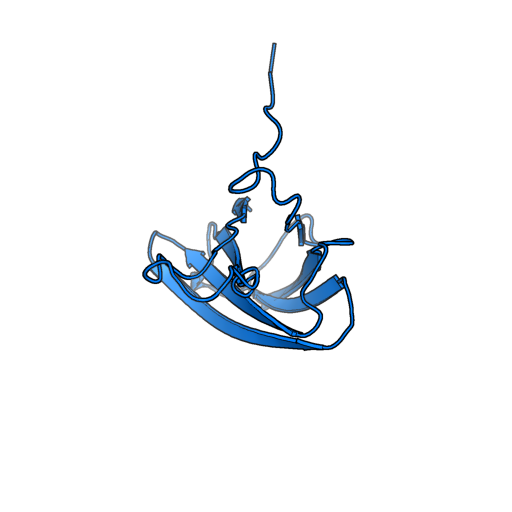.81 79 VAL A O 1
ATOM 621 N N . THR A 1 80 ? -13.156 0.160 7.579 1.00 96.88 80 THR A N 1
ATOM 622 C CA . THR A 1 80 ? -14.074 -0.826 8.171 1.00 96.88 80 THR A CA 1
ATOM 623 C C . THR A 1 80 ? -13.704 -1.129 9.620 1.00 96.88 80 THR A C 1
ATOM 625 O O . THR A 1 80 ? -12.602 -0.819 10.072 1.00 96.88 80 THR A O 1
ATOM 628 N N . LYS A 1 81 ? -14.612 -1.776 10.361 1.00 96.88 81 LYS A N 1
ATOM 629 C CA . LYS A 1 81 ? -14.366 -2.180 11.757 1.00 96.88 81 LYS A CA 1
ATOM 630 C C . LYS A 1 81 ? -13.152 -3.103 11.905 1.00 96.88 81 LYS A C 1
ATOM 632 O O . LYS A 1 81 ? -12.440 -3.010 12.901 1.00 96.88 81 LYS A O 1
ATOM 637 N N . ASP A 1 82 ? -12.883 -3.940 10.905 1.00 96.75 82 ASP A N 1
ATOM 638 C CA . ASP A 1 82 ? -11.765 -4.891 10.924 1.00 96.75 82 ASP A CA 1
ATOM 639 C C . ASP A 1 82 ? -10.398 -4.206 10.805 1.00 96.75 82 ASP A C 1
ATOM 641 O O . ASP A 1 82 ? -9.377 -4.802 11.137 1.00 96.75 82 ASP A O 1
ATOM 645 N N . MET A 1 83 ? -10.381 -2.937 10.386 1.00 95.19 83 MET A N 1
ATOM 646 C CA . MET A 1 83 ? -9.182 -2.104 10.307 1.00 95.19 83 MET A CA 1
ATOM 647 C C . MET A 1 83 ? -8.858 -1.397 11.633 1.00 95.19 83 MET A C 1
ATOM 649 O O . MET A 1 83 ? -7.772 -0.847 11.776 1.00 95.19 83 MET A O 1
ATOM 653 N N . ALA A 1 84 ? -9.766 -1.408 12.615 1.00 93.56 84 ALA A N 1
ATOM 654 C CA . ALA A 1 84 ? -9.557 -0.758 13.906 1.00 93.56 84 ALA A CA 1
ATOM 655 C C . ALA A 1 84 ? -8.775 -1.651 14.901 1.00 93.56 84 ALA A C 1
ATOM 657 O O . ALA A 1 84 ? -8.937 -2.880 14.899 1.00 93.56 84 ALA A O 1
ATOM 658 N N . PRO A 1 85 ? -7.982 -1.062 15.822 1.00 93.50 85 PRO A N 1
ATOM 659 C CA . PRO A 1 85 ? -7.733 0.378 15.988 1.00 93.50 85 PRO A CA 1
ATOM 660 C C . PRO A 1 85 ? -6.660 0.931 15.038 1.00 93.50 85 PRO A C 1
ATOM 662 O O . PRO A 1 85 ? -6.524 2.141 14.932 1.00 93.50 85 PRO A O 1
ATOM 665 N N . SER A 1 86 ? -5.904 0.057 14.371 1.00 93.25 86 SER A N 1
ATOM 666 C CA . SER A 1 86 ? -4.879 0.428 13.399 1.00 93.25 86 SER A CA 1
ATOM 667 C C . SER A 1 86 ? -4.762 -0.611 12.289 1.00 93.25 86 SER A C 1
ATOM 669 O O . SER A 1 86 ? -5.053 -1.805 12.460 1.00 93.25 86 SER A O 1
ATOM 671 N N . PHE A 1 87 ? -4.297 -0.149 11.136 1.00 93.94 87 PHE A N 1
ATOM 672 C CA . PHE A 1 87 ? -4.061 -0.970 9.961 1.00 93.94 87 PHE A CA 1
ATOM 673 C C . PHE A 1 87 ? -2.841 -0.450 9.199 1.00 93.94 87 PHE A C 1
ATOM 675 O O . PHE A 1 87 ? -2.353 0.652 9.429 1.00 93.94 87 PHE A O 1
ATOM 682 N N . ARG A 1 88 ? -2.309 -1.270 8.296 1.00 93.94 88 ARG A N 1
ATOM 683 C CA . ARG A 1 88 ? -1.219 -0.895 7.395 1.00 93.94 88 ARG A CA 1
ATOM 684 C C . ARG A 1 88 ? -1.680 -1.048 5.969 1.00 93.94 88 ARG A C 1
ATOM 686 O O . ARG A 1 88 ? -2.311 -2.050 5.630 1.00 93.94 88 ARG A O 1
ATOM 693 N N . ILE A 1 89 ? -1.295 -0.098 5.134 1.00 93.31 89 ILE A N 1
ATOM 694 C CA . ILE A 1 89 ? -1.383 -0.255 3.690 1.00 93.31 89 ILE A CA 1
ATOM 695 C C . ILE A 1 89 ? -0.000 -0.641 3.195 1.00 93.31 89 ILE A C 1
ATOM 697 O O . ILE A 1 89 ? 0.997 0.038 3.448 1.00 93.31 89 ILE A O 1
ATOM 701 N N . VAL A 1 90 ? 0.043 -1.760 2.491 1.00 94.12 90 VAL A N 1
ATOM 702 C CA . VAL A 1 90 ? 1.235 -2.256 1.819 1.00 94.12 90 VAL A CA 1
ATOM 703 C C . VAL A 1 90 ? 0.916 -2.318 0.344 1.00 94.12 90 VAL A C 1
ATOM 705 O O . VAL A 1 90 ? -0.088 -2.913 -0.037 1.00 94.12 90 VAL A O 1
ATOM 708 N N . ALA A 1 91 ? 1.766 -1.737 -0.488 1.00 92.56 91 ALA A N 1
ATOM 709 C CA . ALA A 1 91 ? 1.642 -1.882 -1.925 1.00 92.56 91 ALA A CA 1
ATOM 710 C C . ALA A 1 91 ? 2.986 -2.269 -2.533 1.00 92.56 91 ALA A C 1
ATOM 712 O O . ALA A 1 91 ? 4.051 -1.930 -2.009 1.00 92.56 91 ALA A O 1
ATOM 713 N N . TYR A 1 92 ? 2.923 -2.955 -3.667 1.00 89.19 92 TYR A N 1
ATOM 714 C CA . TYR A 1 92 ? 4.067 -3.186 -4.536 1.00 89.19 92 TYR A CA 1
ATOM 715 C C . TYR A 1 92 ? 3.633 -3.242 -5.999 1.00 89.19 92 TYR A C 1
ATOM 717 O O . TYR A 1 92 ? 2.460 -3.446 -6.321 1.00 89.19 92 TYR A O 1
ATOM 725 N N . TYR A 1 93 ? 4.603 -3.078 -6.888 1.00 86.69 93 TYR A N 1
ATOM 726 C CA . TYR A 1 93 ? 4.427 -3.277 -8.318 1.00 86.69 93 TYR A CA 1
ATOM 727 C C . TYR A 1 93 ? 5.564 -4.131 -8.863 1.00 86.69 93 TYR A C 1
ATOM 729 O O . TYR A 1 93 ? 6.662 -4.174 -8.295 1.00 86.69 93 TYR A O 1
ATOM 737 N N . HIS A 1 94 ? 5.290 -4.809 -9.972 1.00 79.19 94 HIS A N 1
ATOM 738 C CA . HIS A 1 94 ? 6.297 -5.576 -10.686 1.00 79.19 94 HIS A CA 1
ATOM 739 C C . HIS A 1 94 ? 6.933 -4.729 -11.782 1.00 79.19 94 HIS A C 1
ATOM 741 O O . HIS A 1 94 ? 6.248 -4.213 -12.667 1.00 79.19 94 HIS A O 1
ATOM 747 N N . VAL A 1 95 ? 8.259 -4.628 -11.747 1.00 75.31 95 VAL A N 1
ATOM 748 C CA . VAL A 1 95 ? 9.039 -4.217 -12.915 1.00 75.31 95 VAL A CA 1
ATOM 749 C C . VAL A 1 95 ? 9.382 -5.483 -13.687 1.00 75.31 95 VAL A C 1
ATOM 751 O O . VAL A 1 95 ? 9.948 -6.418 -13.117 1.00 75.31 95 VAL A O 1
ATOM 754 N N . GLY A 1 96 ? 8.963 -5.552 -14.955 1.00 67.88 96 GLY A N 1
ATOM 755 C CA . GLY A 1 96 ? 9.295 -6.674 -15.834 1.00 67.88 96 GLY A CA 1
ATOM 756 C C . GLY A 1 96 ? 10.800 -6.948 -15.835 1.00 67.88 96 GLY A C 1
ATOM 757 O O . GLY A 1 96 ? 11.600 -6.072 -15.494 1.00 67.88 96 GLY A O 1
ATOM 758 N N . SER A 1 97 ? 11.197 -8.171 -16.186 1.00 55.31 97 SER A N 1
ATOM 759 C CA . SER A 1 97 ? 12.612 -8.494 -16.354 1.00 55.31 97 SER A CA 1
ATOM 760 C C . SER A 1 97 ? 13.225 -7.498 -17.336 1.00 55.31 97 SER A C 1
ATOM 762 O O . SER A 1 97 ? 12.749 -7.374 -18.468 1.00 55.31 97 SER A O 1
ATOM 764 N N . VAL A 1 98 ? 14.278 -6.794 -16.915 1.00 48.75 98 VAL A N 1
ATOM 765 C CA . VAL A 1 98 ? 15.216 -6.192 -17.866 1.00 48.75 98 VAL A CA 1
ATOM 766 C C . VAL A 1 98 ? 15.566 -7.290 -18.867 1.00 48.75 98 VAL A C 1
ATOM 768 O O . VAL A 1 98 ? 15.864 -8.412 -18.458 1.00 48.75 98 VAL A O 1
ATOM 771 N N . ALA A 1 99 ? 15.399 -7.025 -20.161 1.00 35.94 99 ALA A N 1
ATOM 772 C CA . ALA A 1 99 ? 15.722 -8.001 -21.190 1.00 35.94 99 ALA A CA 1
A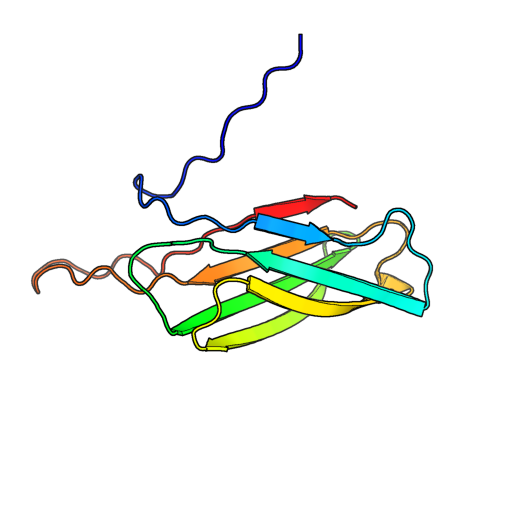TOM 773 C C . ALA A 1 99 ? 17.230 -8.271 -21.120 1.00 35.94 99 ALA A C 1
ATOM 775 O O . ALA A 1 99 ? 18.030 -7.541 -21.700 1.00 35.94 99 ALA A O 1
ATOM 776 N N . PHE A 1 100 ? 17.612 -9.274 -20.335 1.00 42.59 100 PHE A N 1
ATOM 777 C CA . PHE A 1 100 ? 18.947 -9.826 -20.345 1.00 42.59 100 PHE A CA 1
ATOM 778 C C . PHE A 1 100 ? 19.054 -10.737 -21.561 1.00 42.59 100 PHE A C 1
ATOM 780 O O . PHE A 1 100 ? 18.148 -11.513 -21.872 1.00 42.59 100 PHE A O 1
ATOM 787 N N . ASP A 1 101 ? 20.166 -10.577 -22.265 1.00 43.66 101 ASP A N 1
ATOM 788 C CA . ASP A 1 101 ? 20.570 -11.403 -23.389 1.00 43.66 101 ASP A CA 1
ATOM 789 C C . ASP A 1 101 ? 20.467 -12.904 -23.036 1.00 43.66 101 ASP A C 1
ATOM 791 O O . ASP A 1 101 ? 20.677 -13.309 -21.892 1.00 43.66 101 ASP A O 1
ATOM 795 N N . LYS A 1 102 ? 20.101 -13.721 -24.024 1.00 41.72 102 LYS A N 1
ATOM 796 C CA . LYS A 1 102 ? 19.397 -15.022 -23.939 1.00 41.72 102 LYS A CA 1
ATOM 797 C C . LYS A 1 102 ? 20.055 -16.192 -23.169 1.00 41.72 102 LYS A C 1
ATOM 799 O O . LYS A 1 102 ? 19.582 -17.315 -23.314 1.00 41.72 102 LYS A O 1
ATOM 804 N N . ASN A 1 103 ? 21.088 -15.992 -22.350 1.00 46.84 103 ASN A N 1
ATOM 805 C CA . ASN A 1 103 ? 21.936 -17.086 -21.844 1.00 46.84 103 ASN A CA 1
ATOM 806 C C . ASN A 1 103 ? 22.097 -17.189 -20.311 1.00 46.84 103 ASN A C 1
ATOM 808 O O . ASN A 1 103 ? 23.071 -17.784 -19.848 1.00 46.84 103 ASN A O 1
ATOM 812 N N . HIS A 1 104 ? 21.173 -16.677 -19.495 1.00 44.81 104 HIS A N 1
ATOM 813 C CA . HIS A 1 104 ? 21.249 -16.885 -18.042 1.00 44.81 104 HIS A CA 1
ATOM 814 C C . HIS A 1 104 ? 19.901 -17.284 -17.436 1.00 44.81 104 HIS A C 1
ATOM 816 O O . HIS A 1 104 ? 18.872 -16.686 -17.740 1.00 44.81 104 HIS A O 1
ATOM 822 N N . THR A 1 105 ? 19.916 -18.337 -16.616 1.00 45.47 105 THR A N 1
ATOM 823 C CA . THR A 1 105 ? 18.745 -18.929 -15.958 1.00 45.47 105 THR A CA 1
ATOM 824 C C . THR A 1 105 ? 18.001 -17.910 -15.101 1.00 45.47 105 THR A C 1
ATOM 826 O O . THR A 1 105 ? 18.601 -17.224 -14.277 1.00 45.47 105 THR A O 1
ATOM 829 N N . ASP A 1 106 ? 16.689 -17.861 -15.323 1.00 44.09 106 ASP A N 1
ATOM 830 C CA . ASP A 1 106 ? 15.699 -16.976 -14.715 1.00 44.09 106 ASP A CA 1
ATOM 831 C C . ASP A 1 106 ? 15.771 -16.970 -13.178 1.00 44.09 106 ASP A C 1
ATOM 833 O O . ASP A 1 106 ? 15.525 -17.981 -12.517 1.00 44.09 106 ASP A O 1
ATOM 837 N N . THR A 1 107 ? 16.101 -15.813 -12.603 1.00 41.28 107 THR A N 1
ATOM 838 C CA . THR A 1 107 ? 16.046 -15.575 -11.158 1.00 41.28 107 THR A CA 1
ATOM 839 C C . THR A 1 107 ? 15.089 -14.429 -10.846 1.00 41.28 107 THR A C 1
ATOM 841 O O . THR A 1 107 ? 15.512 -13.311 -10.562 1.00 41.28 107 THR A O 1
ATOM 844 N N . GLY A 1 108 ? 13.793 -14.742 -10.836 1.00 42.66 108 GLY A N 1
ATOM 845 C CA . GLY A 1 108 ? 12.814 -14.141 -9.929 1.00 42.66 108 GLY A CA 1
ATOM 846 C C . GLY A 1 108 ? 12.250 -12.771 -10.321 1.00 42.66 108 GLY A C 1
ATOM 847 O O . GLY A 1 108 ? 12.955 -11.775 -10.470 1.00 42.66 108 GLY A O 1
ATOM 848 N N . SER A 1 109 ? 10.919 -12.704 -10.369 1.00 44.34 109 SER A N 1
ATOM 849 C CA . SER A 1 109 ? 10.132 -11.474 -10.482 1.00 44.34 109 SER A CA 1
ATOM 850 C C . SER A 1 109 ? 10.562 -10.400 -9.471 1.00 44.34 109 SER A C 1
ATOM 852 O O . SER A 1 109 ? 10.652 -10.664 -8.270 1.00 44.34 109 SER A O 1
ATOM 854 N N . ASN A 1 110 ? 10.766 -9.168 -9.943 1.00 47.97 110 ASN A N 1
ATOM 855 C CA . ASN A 1 110 ? 11.143 -8.025 -9.111 1.00 47.97 110 ASN A CA 1
ATOM 856 C C . ASN A 1 110 ? 9.926 -7.473 -8.346 1.00 47.97 110 ASN A C 1
ATOM 858 O O . ASN A 1 110 ? 8.881 -7.225 -8.950 1.00 47.97 110 ASN A O 1
ATOM 862 N N . ILE A 1 111 ? 10.064 -7.277 -7.030 1.00 46.94 111 ILE A N 1
ATOM 863 C CA . ILE A 1 111 ? 9.030 -6.730 -6.136 1.00 46.94 111 ILE A CA 1
ATOM 864 C C . ILE A 1 111 ? 9.632 -5.533 -5.393 1.00 46.94 111 ILE A C 1
ATOM 866 O O . ILE A 1 111 ? 10.605 -5.699 -4.661 1.00 46.94 111 ILE A O 1
ATOM 870 N N . ASN A 1 112 ? 9.047 -4.344 -5.554 1.00 50.09 112 ASN A N 1
ATOM 871 C CA . ASN A 1 112 ? 9.395 -3.162 -4.758 1.00 50.09 112 ASN A CA 1
ATOM 872 C C . ASN A 1 112 ? 8.334 -2.940 -3.677 1.00 50.09 112 ASN A C 1
ATOM 874 O O . ASN A 1 112 ? 7.188 -2.644 -4.003 1.00 50.09 112 ASN A O 1
ATOM 878 N N . LEU A 1 113 ? 8.714 -3.089 -2.407 1.00 43.84 113 LEU A N 1
ATOM 879 C CA . LEU A 1 113 ? 7.815 -3.002 -1.255 1.00 43.84 113 LEU A CA 1
ATOM 880 C C . LEU A 1 113 ? 7.985 -1.663 -0.527 1.00 43.84 113 LEU A C 1
ATOM 882 O O . LEU A 1 113 ? 9.090 -1.351 -0.080 1.00 43.84 113 LEU A O 1
ATOM 886 N N . LEU A 1 114 ? 6.890 -0.924 -0.336 1.00 50.59 114 LEU A N 1
ATOM 887 C CA . LEU A 1 114 ? 6.813 0.159 0.647 1.00 50.59 114 LEU A CA 1
ATOM 888 C C . LEU A 1 114 ? 5.567 -0.042 1.525 1.00 50.59 114 LEU A C 1
ATOM 890 O O . LEU A 1 114 ? 4.492 -0.383 1.028 1.00 50.59 114 LEU A O 1
ATOM 894 N N . SER A 1 115 ? 5.720 0.141 2.837 1.00 42.81 115 SER A N 1
ATOM 895 C CA . SER A 1 115 ? 4.627 0.077 3.814 1.00 42.81 115 SER A CA 1
ATOM 896 C C . SER A 1 115 ? 4.539 1.388 4.585 1.00 42.81 115 SER A C 1
ATOM 898 O O . SER A 1 115 ? 5.556 1.816 5.137 1.00 42.81 115 SER A O 1
ATOM 900 N N . LEU A 1 116 ? 3.345 1.972 4.691 1.00 49.22 116 LEU A N 1
ATOM 901 C CA . LEU A 1 116 ? 3.072 3.063 5.629 1.00 49.22 116 LEU A CA 1
ATOM 902 C C . LEU A 1 116 ? 2.301 2.544 6.850 1.00 49.22 116 LEU A C 1
ATOM 904 O O . LEU A 1 116 ? 1.484 1.624 6.748 1.00 49.22 116 LEU A O 1
ATOM 908 N N . PHE A 1 117 ? 2.587 3.145 8.003 1.00 40.78 117 PHE A N 1
ATOM 909 C CA . PHE A 1 117 ? 1.820 2.979 9.234 1.00 40.78 117 PHE A CA 1
ATOM 910 C C . PHE A 1 117 ? 0.802 4.117 9.323 1.00 40.78 117 PHE A C 1
ATOM 912 O O . PHE A 1 117 ? 1.143 5.255 8.996 1.00 40.78 117 PHE A O 1
ATOM 919 N N . THR A 1 118 ? -0.415 3.809 9.759 1.00 49.00 118 THR A N 1
ATOM 920 C CA . THR A 1 118 ? -1.446 4.789 10.120 1.00 49.00 118 THR A CA 1
ATOM 921 C C . THR A 1 118 ? -1.923 4.483 11.530 1.00 49.00 118 THR A C 1
ATOM 923 O O . THR A 1 118 ? -1.974 3.277 11.885 1.00 49.00 118 THR A O 1
#

Secondary structure (DSSP, 8-state):
---PPPP--GGG-----EEEE--SS--TTPEEEEEEE-TT-TT-SEEEEEEEEEETTEEEEEEEEEEES-SEEEEEEE--GGG-S--EEEEEEEEPPP---S-S-----EEEEEEEE-

Foldseek 3Di:
DDDDDDDDFVPNQLFDWDWDWPDPDDDQFDKIKIKIARDPRPDDQWKKKKKFKADPNDTPDIDIDIHHRDRMDIDIDGHHPRCPPWIKMKMWIWDPDPPDDDDDDDDDTDIDIDMDTD

InterPro domains:
  IPR011625 Alpha-2-macroglobulin, bait region domain [PF07703] (18-107)
  IPR050473 Alpha-2-macroglobulin/Complement system [PTHR11412] (9-101)

pLDDT: mean 78.27, std 18.2, range [35.94, 97.06]